Protein AF-A0A820YYE3-F1 (afdb_monomer_lite)

Secondary structure (DSSP, 8-state):
----THHHHHHHHHHHHHHHHHHHHTTS-HHHHHHHIIIIIHHHHHHHHHHHHHHHTTTTT-TT-HHHHHHHHHHHHGGGSS--HHHHHHHHHHHHHSTT-TTT-TTSPPHHHHHHT-SHHHHHHHHHHHHHHHHHHHHHH---

Foldseek 3Di:
DAAAQVLLVLLVVLLCQLVVLCVVCVPPDPVVVVVCCVPSVVVSLVSLVVSLVCLLVVRNPDPVCNVVSLVSLQSSCVSVPAPCSPVCSVQVVQCVVQPPDQQRNLVDDHPVLCVQQVDPVSVVVCVVCVVVCSRCVCVPPNDD

Sequence (144 aa):
MGHDWRMAIQVVISVLIQITAAILIRNSAWLKLIFIAYVIGGTVNHTLSLALHELTHNLAFGHARPYCNRLLGFFANLPLGVPASITFKKYHLEHHRFQGDEIYDTDIPTRLEVFLFSSRIGKFFFLLLMPFIYTFRPGIFGKS

pLDDT: mean 91.44, std 8.99, range [50.75, 98.25]

Structure (mmCIF, N/CA/C/O backbone):
data_AF-A0A820YYE3-F1
#
_entry.id   AF-A0A820YYE3-F1
#
loop_
_atom_site.group_PDB
_atom_site.id
_atom_site.type_symbol
_atom_site.label_atom_id
_atom_site.label_alt_id
_atom_site.label_comp_id
_atom_site.label_asym_id
_atom_site.label_entity_id
_atom_site.label_seq_id
_atom_site.pdbx_PDB_ins_code
_atom_site.Cartn_x
_atom_site.Cartn_y
_atom_site.Cartn_z
_atom_site.occupancy
_atom_site.B_iso_or_equiv
_atom_site.auth_seq_id
_atom_site.auth_comp_id
_atom_site.auth_asym_id
_atom_site.auth_atom_id
_atom_site.pdbx_PDB_model_num
ATOM 1 N N . MET A 1 1 ? 13.515 -12.633 -12.690 1.00 64.81 1 MET A N 1
ATOM 2 C CA . MET A 1 1 ? 12.785 -13.390 -11.647 1.00 64.81 1 MET A CA 1
ATOM 3 C C . MET A 1 1 ? 11.639 -14.160 -12.292 1.00 64.81 1 MET A C 1
ATOM 5 O O . MET A 1 1 ? 11.127 -13.700 -13.308 1.00 64.81 1 MET A O 1
ATOM 9 N N . GLY A 1 2 ? 11.299 -15.341 -11.767 1.00 85.31 2 GLY A N 1
ATOM 10 C CA . GLY A 1 2 ? 10.162 -16.144 -12.239 1.00 85.31 2 GLY A CA 1
ATOM 11 C C . GLY A 1 2 ? 8.828 -15.632 -11.687 1.00 85.31 2 GLY A C 1
ATOM 12 O O . GLY A 1 2 ? 8.817 -14.891 -10.710 1.00 85.31 2 GLY A O 1
ATOM 13 N N . HIS A 1 3 ? 7.718 -16.009 -12.324 1.00 90.81 3 HIS A N 1
ATOM 14 C CA . HIS A 1 3 ? 6.374 -15.705 -11.823 1.00 90.81 3 HIS A CA 1
ATOM 15 C C . HIS A 1 3 ? 5.906 -16.709 -10.754 1.00 90.81 3 HIS A C 1
ATOM 17 O O . HIS A 1 3 ? 6.220 -17.894 -10.858 1.00 90.81 3 HIS A O 1
ATOM 23 N N . ASP A 1 4 ? 5.124 -16.252 -9.773 1.00 95.19 4 ASP A N 1
ATOM 24 C CA . ASP A 1 4 ? 4.468 -17.096 -8.767 1.00 95.19 4 ASP A CA 1
ATOM 25 C C . ASP A 1 4 ? 2.969 -16.774 -8.665 1.00 95.19 4 ASP A C 1
ATOM 27 O O . ASP A 1 4 ? 2.543 -15.723 -8.180 1.00 95.19 4 ASP A O 1
ATOM 31 N N . TRP A 1 5 ? 2.144 -17.727 -9.096 1.00 93.75 5 TRP A N 1
ATOM 32 C CA . TRP A 1 5 ? 0.689 -17.607 -9.086 1.00 93.75 5 TRP A CA 1
ATOM 33 C C . TRP A 1 5 ? 0.093 -17.652 -7.671 1.00 93.75 5 TRP A C 1
ATOM 35 O O . TRP A 1 5 ? -1.030 -17.183 -7.475 1.00 93.75 5 TRP A O 1
ATOM 45 N N . ARG A 1 6 ? 0.822 -18.174 -6.670 1.00 96.12 6 ARG A N 1
ATOM 46 C CA . ARG A 1 6 ? 0.365 -18.223 -5.268 1.00 96.12 6 ARG A CA 1
ATOM 47 C C . ARG A 1 6 ? 0.101 -16.827 -4.716 1.00 96.12 6 ARG A C 1
ATOM 49 O O . ARG A 1 6 ? -0.784 -16.662 -3.878 1.00 96.12 6 ARG A O 1
ATOM 56 N N . MET A 1 7 ? 0.791 -15.817 -5.244 1.00 95.25 7 MET A N 1
ATOM 57 C CA . MET A 1 7 ? 0.538 -14.419 -4.913 1.00 95.25 7 MET A CA 1
ATOM 58 C C . MET A 1 7 ? -0.904 -13.998 -5.231 1.00 95.25 7 MET A C 1
ATOM 60 O O . MET A 1 7 ? -1.501 -13.239 -4.474 1.00 95.25 7 MET A O 1
ATOM 64 N N 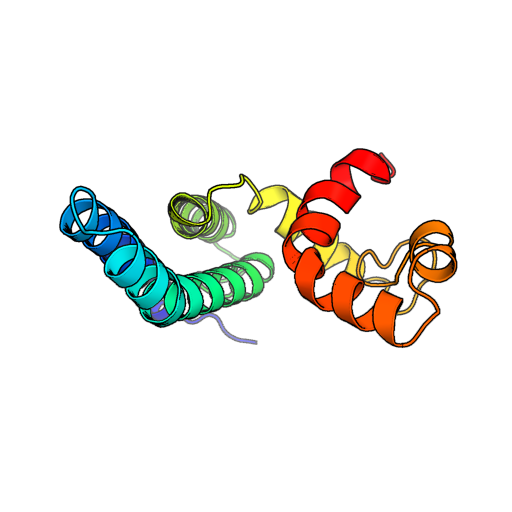. ALA A 1 8 ? -1.514 -14.527 -6.298 1.00 96.88 8 ALA A N 1
ATOM 65 C CA . ALA A 1 8 ? -2.913 -14.237 -6.608 1.00 96.88 8 ALA A CA 1
ATOM 66 C C . ALA A 1 8 ? -3.858 -14.730 -5.502 1.00 96.88 8 ALA A C 1
ATOM 68 O O . ALA A 1 8 ? -4.792 -14.019 -5.136 1.00 96.88 8 ALA A O 1
ATOM 69 N N . ILE A 1 9 ? -3.584 -15.904 -4.922 1.00 97.50 9 ILE A N 1
ATOM 70 C CA . ILE A 1 9 ? -4.347 -16.416 -3.776 1.00 97.50 9 ILE A CA 1
ATOM 71 C C . ILE A 1 9 ? -4.162 -15.498 -2.564 1.00 97.50 9 ILE A C 1
ATOM 73 O O . ILE A 1 9 ? -5.144 -15.141 -1.917 1.00 97.50 9 ILE A O 1
ATOM 77 N N . GLN A 1 10 ? -2.922 -15.096 -2.272 1.00 97.44 10 GLN A N 1
ATOM 78 C CA . GLN A 1 10 ? -2.615 -14.207 -1.148 1.00 97.44 10 GLN A CA 1
ATOM 79 C C . GLN A 1 10 ? -3.363 -12.877 -1.273 1.00 97.44 10 GLN A C 1
ATOM 81 O O . GLN A 1 10 ? -4.016 -12.460 -0.322 1.00 97.44 10 GLN A O 1
ATOM 86 N N . VAL A 1 11 ? -3.362 -12.268 -2.464 1.00 98.25 11 VAL A N 1
ATOM 87 C CA . VAL A 1 11 ? -4.129 -11.047 -2.752 1.00 98.25 11 VAL A CA 1
ATOM 88 C C . VAL A 1 11 ? -5.617 -11.256 -2.487 1.00 98.25 11 VAL A C 1
ATOM 90 O O . VAL A 1 11 ? -6.233 -10.441 -1.803 1.00 98.25 11 VAL A O 1
ATOM 93 N N . VAL A 1 12 ? -6.201 -12.348 -2.995 1.00 98.25 12 VAL A N 1
ATOM 94 C CA . VAL A 1 12 ? -7.630 -12.630 -2.801 1.00 98.25 12 VAL A CA 1
ATOM 95 C C . VAL A 1 12 ? -7.973 -12.764 -1.322 1.00 98.25 12 VAL A C 1
ATOM 97 O O . VAL A 1 12 ? -8.904 -12.114 -0.849 1.00 98.25 12 VAL A O 1
ATOM 100 N N . ILE A 1 13 ? -7.188 -13.540 -0.577 1.00 98.19 13 ILE A N 1
ATOM 101 C CA . ILE A 1 13 ? -7.376 -13.722 0.864 1.00 98.19 13 ILE A CA 1
ATOM 102 C C . ILE A 1 13 ? -7.242 -12.384 1.603 1.00 98.19 13 ILE A C 1
ATOM 104 O O . ILE A 1 13 ? -8.119 -12.043 2.393 1.00 98.19 13 ILE A O 1
ATOM 108 N N . SER A 1 14 ? -6.198 -11.600 1.327 1.00 98.25 14 SER A N 1
ATOM 109 C CA . SER A 1 14 ? -5.969 -10.301 1.967 1.00 98.25 14 SER A CA 1
ATOM 110 C C . SER A 1 14 ? -7.120 -9.320 1.729 1.00 98.25 14 SER A C 1
ATOM 112 O O . SER A 1 14 ? -7.592 -8.694 2.677 1.00 98.25 14 SER A O 1
ATOM 114 N N . VAL A 1 15 ? -7.636 -9.222 0.498 1.00 98.25 15 VAL A N 1
ATOM 115 C CA . VAL A 1 15 ? -8.789 -8.358 0.189 1.00 98.25 15 VAL A CA 1
ATOM 116 C C . VAL A 1 15 ? -10.040 -8.819 0.942 1.00 98.25 15 VAL A C 1
ATOM 118 O O . VAL A 1 15 ? -10.731 -7.996 1.545 1.00 98.25 15 VAL A O 1
ATOM 121 N N . LEU A 1 16 ? -10.315 -10.127 0.962 1.00 98.12 16 LEU A N 1
ATOM 122 C CA . LEU A 1 16 ? -11.465 -10.677 1.682 1.00 98.12 16 LEU A CA 1
ATOM 123 C C . LEU A 1 16 ? -11.365 -10.444 3.192 1.00 98.12 16 LEU A C 1
ATOM 125 O O . LEU A 1 16 ? -12.365 -10.067 3.803 1.00 98.12 16 LEU A O 1
ATOM 129 N N . ILE A 1 17 ? -10.180 -10.610 3.789 1.00 97.50 17 ILE A N 1
ATOM 130 C CA . ILE A 1 17 ? -9.940 -10.306 5.207 1.00 97.50 17 ILE A CA 1
ATOM 131 C C . ILE A 1 17 ? -10.257 -8.838 5.486 1.00 97.50 17 ILE A C 1
ATOM 133 O O . ILE A 1 17 ? -10.994 -8.550 6.425 1.00 97.50 17 ILE A O 1
ATOM 137 N N . GLN A 1 18 ? -9.753 -7.919 4.662 1.00 96.94 18 GLN A N 1
ATOM 138 C CA . GLN A 1 18 ? -9.907 -6.484 4.886 1.00 96.94 18 GLN A CA 1
ATOM 139 C C . GLN A 1 18 ? -11.371 -6.032 4.780 1.00 96.94 18 GLN A C 1
ATOM 141 O O . GLN A 1 18 ? -11.868 -5.322 5.656 1.00 96.94 18 GLN A O 1
ATOM 146 N N . ILE A 1 19 ? -12.092 -6.501 3.754 1.00 96.75 19 ILE A N 1
ATOM 147 C CA . ILE A 1 19 ? -13.524 -6.212 3.570 1.00 96.75 19 ILE A CA 1
ATOM 148 C C . ILE A 1 19 ? -14.345 -6.827 4.710 1.00 96.75 19 ILE A C 1
ATOM 150 O O . ILE A 1 19 ? -15.201 -6.161 5.292 1.00 96.75 19 ILE A O 1
ATOM 154 N N . THR A 1 20 ? -14.063 -8.079 5.074 1.00 97.25 20 THR A N 1
ATOM 155 C CA . THR A 1 20 ? -14.774 -8.766 6.162 1.00 97.25 20 THR A CA 1
ATOM 156 C C . THR A 1 20 ? -14.535 -8.066 7.496 1.00 97.25 20 THR A C 1
ATOM 158 O O . THR A 1 20 ? -15.489 -7.793 8.222 1.00 97.25 20 THR A O 1
ATOM 161 N N . ALA A 1 21 ? -13.286 -7.712 7.807 1.00 96.44 21 ALA A N 1
ATOM 162 C CA . ALA A 1 21 ? -12.937 -6.977 9.015 1.00 96.44 21 ALA A CA 1
ATOM 163 C C . ALA A 1 21 ? -13.693 -5.645 9.085 1.00 96.44 21 ALA A C 1
ATOM 165 O O . ALA A 1 21 ? -14.317 -5.367 10.109 1.00 96.44 21 ALA A O 1
ATOM 166 N N . ALA A 1 22 ? -13.724 -4.877 7.990 1.00 95.31 22 ALA A N 1
ATOM 167 C CA . ALA A 1 22 ? -14.464 -3.619 7.910 1.00 95.31 22 ALA A CA 1
ATOM 168 C C . ALA A 1 22 ? -15.966 -3.806 8.192 1.00 95.31 22 ALA A C 1
ATOM 170 O O . ALA A 1 22 ? -16.550 -3.054 8.974 1.00 95.31 22 ALA A O 1
ATOM 171 N N . ILE A 1 23 ? -16.588 -4.848 7.627 1.00 96.56 23 ILE A N 1
ATOM 172 C CA . ILE A 1 23 ? -18.005 -5.162 7.863 1.00 96.56 23 ILE A CA 1
ATOM 173 C C . ILE A 1 23 ? -18.252 -5.553 9.325 1.00 96.56 23 ILE A C 1
ATOM 175 O O . ILE A 1 23 ? -19.226 -5.087 9.922 1.00 96.56 23 ILE A O 1
ATOM 179 N N . LEU A 1 24 ? -17.398 -6.398 9.910 1.00 97.06 24 LEU A N 1
ATOM 180 C CA . LEU A 1 24 ? -17.562 -6.904 11.277 1.00 97.06 24 LEU A CA 1
ATOM 181 C C . LEU A 1 24 ? -17.396 -5.808 12.335 1.00 97.06 24 LEU A C 1
ATOM 183 O O . LEU A 1 24 ? -18.093 -5.827 13.350 1.00 97.06 24 LEU A O 1
ATOM 187 N N . ILE A 1 25 ? -16.500 -4.842 12.111 1.00 96.44 25 ILE A N 1
ATOM 188 C CA . ILE A 1 25 ? -16.214 -3.785 13.092 1.00 96.44 25 ILE A CA 1
ATOM 189 C C . ILE A 1 25 ? -17.004 -2.492 12.870 1.00 96.44 25 ILE A C 1
ATOM 191 O O . ILE A 1 25 ? -16.856 -1.579 13.677 1.00 96.44 25 ILE A O 1
ATOM 195 N N . ARG A 1 26 ? -17.866 -2.409 11.846 1.00 95.12 26 ARG A N 1
ATOM 196 C CA . ARG A 1 26 ? -18.558 -1.166 11.439 1.00 95.12 26 ARG A CA 1
ATOM 197 C C . ARG A 1 26 ? -19.304 -0.425 12.559 1.00 95.12 26 ARG A C 1
ATOM 199 O O . ARG A 1 26 ? -19.376 0.794 12.528 1.00 95.12 26 ARG A O 1
ATOM 206 N N . ASN A 1 27 ? -19.821 -1.156 13.551 1.00 96.38 27 ASN A N 1
ATOM 207 C CA . ASN A 1 27 ? -20.561 -0.611 14.700 1.00 96.38 27 ASN A CA 1
ATOM 208 C C . ASN A 1 27 ? -19.777 -0.723 16.024 1.00 96.38 27 ASN A C 1
ATOM 210 O O . ASN A 1 27 ? -20.362 -0.695 17.104 1.00 96.38 27 ASN A O 1
ATOM 214 N N . SER A 1 28 ? -18.461 -0.941 15.964 1.00 96.12 28 SER A N 1
ATOM 215 C CA . SER A 1 28 ? -17.615 -1.041 17.158 1.00 96.12 28 SER A CA 1
ATOM 216 C C . SER A 1 28 ? -17.292 0.336 17.738 1.00 96.12 28 SER A C 1
ATOM 218 O O . SER A 1 28 ? -17.222 1.327 17.018 1.00 96.12 28 SER A O 1
ATOM 220 N N . ALA A 1 29 ? -17.017 0.387 19.044 1.00 97.44 29 ALA A N 1
ATOM 221 C CA . ALA A 1 29 ? -16.497 1.591 19.686 1.00 97.44 29 ALA A CA 1
ATOM 222 C C . ALA A 1 29 ? -15.167 2.037 19.052 1.00 97.44 29 ALA A C 1
ATOM 224 O O . ALA A 1 29 ? -14.352 1.202 18.647 1.00 97.44 29 ALA A O 1
ATOM 225 N N . TRP A 1 30 ? -14.919 3.349 19.043 1.00 96.69 30 TRP A N 1
ATOM 226 C CA . TRP A 1 30 ? -13.752 3.967 18.404 1.00 96.69 30 TRP A CA 1
ATOM 227 C C . TRP A 1 30 ? -12.417 3.330 18.789 1.00 96.69 30 TRP A C 1
ATOM 229 O O . TRP A 1 30 ? -11.604 3.056 17.914 1.00 96.69 30 TRP A O 1
ATOM 239 N N . LEU A 1 31 ? -12.202 3.023 20.072 1.00 96.94 31 LEU A N 1
ATOM 240 C CA . LEU A 1 31 ? -10.945 2.418 20.521 1.00 96.94 31 LEU A CA 1
ATOM 241 C C . LEU A 1 31 ? -10.713 1.031 19.900 1.00 96.94 31 LEU A C 1
ATOM 243 O O . LEU A 1 31 ? -9.610 0.725 19.452 1.00 96.94 31 LEU A O 1
ATOM 247 N N . LYS A 1 32 ? -11.768 0.211 19.818 1.00 95.62 32 LYS A N 1
ATOM 248 C CA . LYS A 1 32 ? -11.713 -1.102 19.164 1.00 95.62 32 LYS A CA 1
ATOM 249 C C . LYS A 1 32 ? -11.482 -0.950 17.662 1.00 95.62 32 LYS A C 1
ATOM 251 O O . LYS A 1 32 ? -10.687 -1.698 17.102 1.00 95.62 32 LYS A O 1
ATOM 256 N N . LEU A 1 33 ? -12.145 0.016 17.024 1.00 96.44 33 LEU A N 1
ATOM 257 C CA . LEU A 1 33 ? -11.952 0.313 15.605 1.00 96.44 33 LEU A CA 1
ATOM 258 C C . LEU A 1 33 ? -10.493 0.688 15.323 1.00 96.44 33 LEU A C 1
ATOM 260 O O . LEU A 1 33 ? -9.882 0.071 14.458 1.00 96.44 33 LEU A O 1
ATOM 264 N N . ILE A 1 34 ? -9.918 1.623 16.086 1.00 96.50 34 ILE A N 1
ATOM 265 C CA . ILE A 1 34 ? -8.522 2.064 15.933 1.00 96.50 34 ILE A CA 1
ATOM 266 C C . ILE A 1 34 ? -7.555 0.893 16.129 1.00 96.50 34 ILE A C 1
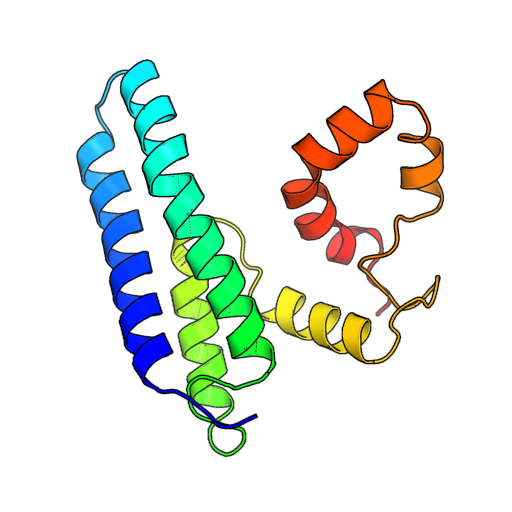ATOM 268 O O . ILE A 1 34 ? -6.667 0.689 15.305 1.00 96.50 34 ILE A O 1
ATOM 272 N N . PHE A 1 35 ? -7.742 0.094 17.183 1.00 96.88 35 PHE A N 1
ATOM 273 C CA . PHE A 1 35 ? -6.874 -1.050 17.461 1.00 96.88 35 PHE A CA 1
ATOM 274 C C . PHE A 1 35 ? -6.895 -2.084 16.325 1.00 96.88 35 PHE A C 1
ATOM 276 O O . PHE A 1 35 ? -5.842 -2.503 15.844 1.00 96.88 35 PHE A O 1
ATOM 283 N N . ILE A 1 36 ? -8.086 -2.461 15.849 1.00 96.81 36 ILE A N 1
ATOM 284 C CA . ILE A 1 36 ? -8.228 -3.425 14.751 1.00 96.81 36 ILE A CA 1
ATOM 285 C C . ILE A 1 36 ? -7.708 -2.849 13.430 1.00 96.81 36 ILE A C 1
ATOM 287 O O . ILE A 1 36 ? -7.013 -3.549 12.692 1.00 96.81 36 ILE A O 1
ATOM 291 N N . ALA A 1 37 ? -7.999 -1.580 13.138 1.00 95.12 37 ALA A N 1
ATOM 292 C CA . ALA A 1 37 ? -7.498 -0.903 11.948 1.00 95.12 37 ALA A CA 1
ATOM 293 C C . ALA A 1 37 ? -5.965 -0.846 11.933 1.00 95.12 37 ALA A C 1
ATOM 295 O O . ALA A 1 37 ? -5.364 -1.034 10.881 1.00 95.12 37 ALA A O 1
ATOM 296 N N . TYR A 1 38 ? -5.326 -0.650 13.087 1.00 95.38 38 TYR A N 1
ATOM 297 C CA . TYR A 1 38 ? -3.870 -0.641 13.189 1.00 95.38 38 TYR A CA 1
ATOM 298 C C . TYR A 1 38 ? -3.271 -2.042 13.010 1.00 95.38 38 TYR A C 1
ATOM 300 O O . TYR A 1 38 ? -2.425 -2.244 12.143 1.00 95.38 38 TYR A O 1
ATOM 308 N N . VAL A 1 39 ? -3.734 -3.025 13.790 1.00 96.50 39 VAL A N 1
ATOM 309 C CA . VAL A 1 39 ? -3.128 -4.367 13.818 1.00 96.50 39 VAL A CA 1
ATOM 310 C C . VAL A 1 39 ? -3.476 -5.172 12.570 1.00 96.50 39 VAL A C 1
ATOM 312 O O . VAL A 1 39 ? -2.583 -5.666 11.887 1.00 96.50 39 VAL A O 1
ATOM 315 N N . ILE A 1 40 ? -4.766 -5.311 12.256 1.00 95.88 40 ILE A N 1
ATOM 316 C CA . ILE A 1 40 ? -5.215 -6.090 11.094 1.00 95.88 40 ILE A CA 1
ATOM 317 C C . ILE A 1 40 ? -5.117 -5.221 9.849 1.00 95.88 40 ILE A C 1
ATOM 319 O O . ILE A 1 40 ? -4.459 -5.600 8.882 1.00 95.88 40 ILE A O 1
ATOM 323 N N . GLY A 1 41 ? -5.729 -4.036 9.895 1.00 96.50 41 GLY A N 1
ATOM 324 C CA . GLY A 1 41 ? -5.814 -3.169 8.729 1.00 96.50 41 GLY A CA 1
ATOM 325 C C . GLY A 1 41 ? -4.445 -2.723 8.218 1.00 96.50 41 GLY A C 1
ATOM 326 O O . GLY A 1 41 ? -4.192 -2.824 7.021 1.00 96.50 41 GLY A O 1
ATOM 327 N N . GLY A 1 42 ? -3.542 -2.308 9.110 1.00 94.94 42 GLY A N 1
ATOM 328 C CA . GLY A 1 42 ? -2.174 -1.927 8.763 1.00 94.94 42 GLY A CA 1
ATOM 329 C C . GLY A 1 42 ? -1.374 -3.082 8.158 1.00 94.94 42 GLY A C 1
ATOM 330 O O . GLY A 1 42 ? -0.771 -2.920 7.097 1.00 94.94 42 GLY A O 1
ATOM 331 N N . THR A 1 43 ? -1.427 -4.26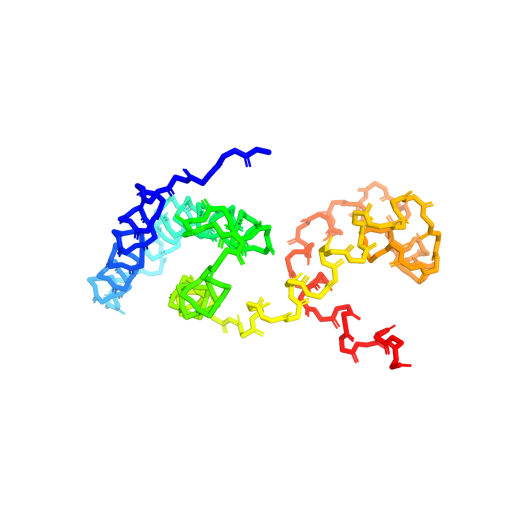8 8.773 1.00 96.88 43 THR A N 1
ATOM 332 C CA . THR A 1 43 ? -0.699 -5.461 8.298 1.00 96.88 43 THR A CA 1
ATOM 333 C C . THR A 1 43 ? -1.180 -5.916 6.920 1.00 96.88 43 THR A C 1
ATOM 335 O O . THR A 1 43 ? -0.377 -6.173 6.017 1.00 96.88 43 THR A O 1
ATOM 338 N N . VAL A 1 44 ? -2.498 -5.990 6.728 1.00 97.50 44 VAL A N 1
ATOM 339 C CA . VAL A 1 44 ? -3.093 -6.405 5.453 1.00 97.50 44 VAL A CA 1
ATOM 340 C C . VAL A 1 44 ? -2.864 -5.347 4.373 1.00 97.50 44 VAL A C 1
ATOM 342 O O . VAL A 1 44 ? -2.502 -5.709 3.254 1.00 97.50 44 VAL A O 1
ATOM 345 N N . ASN A 1 45 ? -2.977 -4.053 4.697 1.00 95.75 45 ASN A N 1
ATOM 346 C CA . ASN A 1 45 ? -2.662 -2.980 3.750 1.00 95.75 45 ASN A CA 1
ATOM 347 C C . ASN A 1 45 ? -1.201 -3.046 3.298 1.00 95.75 45 ASN A C 1
ATOM 349 O O . ASN A 1 45 ? -0.941 -2.956 2.103 1.00 95.75 45 ASN A O 1
ATOM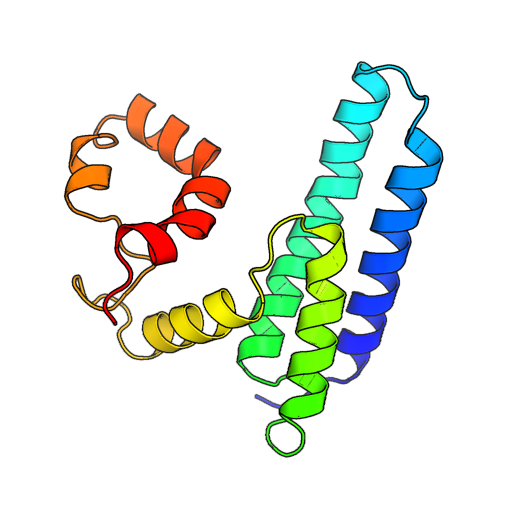 353 N N . HIS A 1 46 ? -0.252 -3.253 4.215 1.00 94.75 46 HIS A N 1
ATOM 354 C CA . HIS A 1 46 ? 1.157 -3.390 3.846 1.00 94.75 46 HIS A CA 1
ATOM 355 C C . HIS A 1 46 ? 1.392 -4.592 2.919 1.00 94.75 46 HIS A C 1
ATOM 357 O O . HIS A 1 46 ? 2.086 -4.473 1.909 1.00 94.75 46 HIS A O 1
ATOM 363 N N . THR A 1 47 ? 0.741 -5.723 3.207 1.00 97.00 47 THR A N 1
ATOM 364 C CA . THR A 1 47 ? 0.793 -6.925 2.359 1.00 97.00 47 THR A CA 1
ATOM 365 C C . THR A 1 47 ? 0.264 -6.644 0.950 1.00 97.00 47 THR A C 1
ATOM 367 O O . THR A 1 47 ? 0.883 -7.032 -0.038 1.00 97.00 47 THR A O 1
ATOM 370 N N . LEU A 1 48 ? -0.860 -5.934 0.833 1.00 97.31 48 LEU A N 1
ATOM 371 C CA . LEU A 1 48 ? -1.445 -5.569 -0.459 1.00 97.31 48 LEU A CA 1
ATOM 372 C C . LEU A 1 48 ? -0.600 -4.544 -1.224 1.00 97.31 48 LEU A C 1
ATOM 374 O O . LEU A 1 48 ? -0.515 -4.634 -2.448 1.00 97.31 48 LEU A O 1
ATOM 378 N N . SER A 1 49 ? 0.064 -3.615 -0.532 1.00 95.06 49 SER A N 1
ATOM 379 C CA . SER A 1 49 ? 1.021 -2.688 -1.149 1.00 95.06 49 SER A CA 1
ATOM 380 C C . SER A 1 49 ? 2.236 -3.421 -1.723 1.00 95.06 49 SER A C 1
ATOM 382 O O . SER A 1 49 ? 2.645 -3.132 -2.846 1.00 95.06 49 SER A O 1
ATOM 384 N N . LEU A 1 50 ? 2.769 -4.421 -1.011 1.00 95.81 50 LEU A N 1
ATOM 385 C CA . LEU A 1 50 ? 3.822 -5.296 -1.538 1.00 95.81 50 LEU A CA 1
ATOM 386 C C . LEU A 1 50 ? 3.323 -6.134 -2.721 1.00 95.81 50 LEU A C 1
ATOM 388 O O . LEU A 1 50 ? 4.005 -6.251 -3.731 1.00 95.81 50 LEU A O 1
ATOM 392 N N . ALA A 1 51 ? 2.103 -6.666 -2.659 1.00 96.81 51 ALA A N 1
ATOM 393 C CA . ALA A 1 51 ? 1.541 -7.374 -3.803 1.00 96.81 51 ALA A CA 1
ATOM 394 C C . ALA A 1 51 ? 1.395 -6.452 -5.027 1.00 96.81 51 ALA A C 1
ATOM 396 O O . ALA A 1 51 ? 1.709 -6.857 -6.144 1.00 96.81 51 ALA A O 1
ATOM 397 N N . LEU A 1 52 ? 0.970 -5.196 -4.837 1.00 96.12 52 LEU A N 1
ATOM 398 C CA . LEU A 1 52 ? 0.947 -4.194 -5.904 1.00 96.12 52 LEU A CA 1
ATOM 399 C C . LEU A 1 52 ? 2.341 -3.957 -6.496 1.00 96.12 52 LEU A C 1
ATOM 401 O O . LEU A 1 52 ? 2.442 -3.921 -7.721 1.00 96.12 52 LEU A O 1
ATOM 405 N N . HIS A 1 53 ? 3.384 -3.859 -5.661 1.00 95.69 53 HIS A N 1
ATOM 406 C CA . HIS A 1 53 ? 4.796 -3.787 -6.071 1.00 95.69 53 HIS A CA 1
ATOM 407 C C . HIS A 1 53 ? 5.175 -4.926 -7.013 1.00 95.69 53 HIS A C 1
ATOM 409 O O . HIS A 1 53 ? 5.521 -4.683 -8.170 1.00 95.69 53 HIS A O 1
ATOM 415 N N . GLU A 1 54 ? 4.981 -6.171 -6.597 1.00 96.44 54 GLU A N 1
ATOM 416 C CA . GLU A 1 54 ? 5.305 -7.338 -7.423 1.00 96.44 54 GLU A CA 1
ATOM 417 C C . GLU A 1 54 ? 4.468 -7.403 -8.721 1.00 96.44 54 GLU A C 1
ATOM 419 O O . GLU A 1 54 ? 4.943 -7.810 -9.789 1.00 96.44 54 GLU A O 1
ATOM 424 N N . LEU A 1 55 ? 3.206 -6.959 -8.674 1.00 96.88 55 LEU A N 1
ATOM 425 C CA . LEU A 1 55 ? 2.319 -6.896 -9.841 1.00 96.88 55 LEU A CA 1
ATOM 426 C C . LEU A 1 55 ? 2.757 -5.850 -10.873 1.00 96.88 55 LEU A C 1
ATOM 428 O O . LEU A 1 55 ? 2.497 -6.032 -12.072 1.00 96.88 55 LEU A O 1
ATOM 432 N N . THR A 1 56 ? 3.447 -4.779 -10.462 1.00 95.62 56 THR A N 1
ATOM 433 C CA . THR A 1 56 ? 4.037 -3.818 -11.410 1.00 95.62 56 THR A CA 1
ATOM 434 C C . THR A 1 56 ? 5.043 -4.510 -12.333 1.00 95.62 56 THR A C 1
ATOM 436 O O . THR A 1 56 ? 5.021 -4.286 -13.547 1.00 95.62 56 THR A O 1
ATOM 439 N N . HIS A 1 57 ? 5.806 -5.454 -11.777 1.00 95.81 57 HIS A N 1
ATOM 440 C CA . HIS A 1 57 ? 6.793 -6.291 -12.455 1.00 95.81 57 HIS A CA 1
ATOM 441 C C . HIS A 1 57 ? 6.182 -7.524 -13.143 1.00 95.81 57 HIS A C 1
ATOM 443 O O . HIS A 1 57 ? 6.897 -8.355 -13.700 1.00 95.81 57 HIS A O 1
ATOM 449 N N . ASN A 1 58 ? 4.849 -7.639 -13.154 1.00 96.31 58 ASN A N 1
ATOM 450 C CA . ASN A 1 58 ? 4.091 -8.754 -13.726 1.00 96.31 58 ASN A CA 1
ATOM 451 C C . ASN A 1 58 ? 4.446 -10.127 -13.119 1.00 96.31 58 ASN A C 1
ATOM 453 O O . ASN A 1 58 ? 4.401 -11.141 -13.821 1.00 96.31 58 ASN A O 1
ATOM 457 N N . LEU A 1 59 ? 4.792 -10.182 -11.830 1.00 96.25 59 LEU A N 1
ATOM 458 C CA . LEU A 1 59 ? 5.305 -11.401 -11.197 1.00 96.25 59 LEU A CA 1
ATOM 459 C C . LEU A 1 59 ? 4.223 -12.406 -10.763 1.00 96.25 59 LEU A C 1
ATOM 461 O O . LEU A 1 59 ? 4.567 -13.541 -10.460 1.00 96.25 59 LEU A O 1
ATOM 465 N N . ALA A 1 60 ? 2.924 -12.081 -10.821 1.00 96.31 60 ALA A N 1
ATOM 466 C CA . ALA A 1 60 ? 1.875 -13.069 -10.512 1.00 96.31 60 ALA A CA 1
ATOM 467 C C . ALA A 1 60 ? 1.664 -14.064 -11.657 1.00 96.31 60 ALA A C 1
ATOM 469 O O . ALA A 1 60 ? 1.632 -15.277 -11.470 1.00 96.31 60 ALA A O 1
ATOM 470 N N . PHE A 1 61 ? 1.497 -13.537 -12.872 1.00 96.62 61 PHE A N 1
ATOM 471 C CA . PHE A 1 61 ? 1.149 -14.342 -14.050 1.00 96.62 61 PHE A CA 1
ATOM 472 C C . PHE A 1 61 ? 2.215 -14.312 -15.144 1.00 96.62 61 PHE A C 1
ATOM 474 O O . PHE A 1 61 ? 2.057 -14.979 -16.166 1.00 96.62 61 PHE A O 1
ATOM 481 N N . GLY A 1 62 ? 3.311 -13.590 -14.919 1.00 95.12 62 GLY A N 1
ATOM 482 C CA . GLY A 1 62 ? 4.401 -13.430 -15.870 1.00 95.12 62 GLY A CA 1
ATOM 483 C C . GLY A 1 62 ? 4.123 -12.377 -16.943 1.00 95.12 62 GLY A C 1
ATOM 484 O O . GLY A 1 62 ? 3.020 -11.839 -17.081 1.00 95.12 62 GLY A O 1
ATOM 485 N N . HIS A 1 63 ? 5.153 -12.119 -17.748 1.00 94.31 63 HIS A N 1
ATOM 486 C CA . HIS A 1 63 ? 5.161 -11.091 -18.793 1.00 94.31 63 HIS A CA 1
ATOM 487 C C . HIS A 1 63 ? 4.280 -11.445 -20.000 1.00 94.31 63 HIS A C 1
ATOM 489 O O . HIS A 1 63 ? 3.842 -10.551 -20.713 1.00 94.31 63 HIS A O 1
ATOM 495 N N . ALA A 1 64 ? 3.965 -12.731 -20.196 1.00 94.75 64 ALA A N 1
ATOM 496 C CA . ALA A 1 64 ? 3.060 -13.192 -21.251 1.00 94.75 64 ALA A CA 1
ATOM 497 C C . ALA A 1 64 ? 1.581 -12.854 -20.973 1.00 94.75 64 ALA A C 1
ATOM 499 O O . ALA A 1 64 ? 0.758 -12.890 -21.884 1.00 94.75 64 ALA A O 1
ATOM 500 N N . ARG A 1 65 ? 1.220 -12.537 -19.718 1.00 94.38 65 ARG A N 1
ATOM 501 C CA . ARG A 1 65 ? -0.161 -12.236 -19.297 1.00 94.38 65 ARG A CA 1
ATOM 502 C C . ARG A 1 65 ? -0.234 -10.927 -18.499 1.00 94.38 65 ARG A C 1
ATOM 504 O O . ARG A 1 65 ? -0.672 -10.917 -17.344 1.00 94.38 65 ARG A O 1
ATOM 511 N N . PRO A 1 66 ? 0.175 -9.788 -19.082 1.00 94.50 66 PRO A N 1
ATOM 512 C CA . PRO A 1 66 ? 0.234 -8.519 -18.358 1.00 94.50 66 PRO A CA 1
ATOM 513 C C . PRO A 1 66 ? -1.161 -8.019 -17.956 1.00 94.50 66 PRO A C 1
ATOM 515 O O . PRO A 1 66 ? -1.317 -7.391 -16.910 1.00 94.50 66 PRO A O 1
ATOM 518 N N . TYR A 1 67 ? -2.195 -8.347 -18.740 1.00 96.56 67 TYR A N 1
ATOM 519 C CA . TYR A 1 67 ? -3.576 -7.971 -18.439 1.00 96.56 67 TYR A CA 1
ATOM 520 C C . TYR A 1 67 ? -4.104 -8.643 -17.163 1.00 96.56 67 TYR A C 1
ATOM 522 O O . TYR A 1 67 ? -4.719 -7.977 -16.335 1.00 96.56 67 TYR A O 1
ATOM 530 N N . CYS A 1 68 ? -3.783 -9.922 -16.937 1.00 96.69 68 CYS A N 1
ATOM 531 C CA . CYS A 1 68 ? -4.151 -10.627 -15.705 1.00 96.69 68 CYS A CA 1
ATOM 532 C C . CYS A 1 68 ? -3.510 -9.981 -14.468 1.00 96.69 68 CYS A C 1
ATOM 534 O O . CYS A 1 68 ? -4.179 -9.801 -13.454 1.00 96.69 68 CYS A O 1
ATOM 536 N N . ASN A 1 69 ? -2.240 -9.566 -14.564 1.00 97.44 69 ASN A N 1
ATOM 537 C CA . ASN A 1 69 ? -1.567 -8.843 -13.478 1.00 97.44 69 ASN A CA 1
ATOM 538 C C . ASN A 1 69 ? -2.236 -7.484 -13.219 1.00 97.44 69 ASN A C 1
ATOM 540 O O . ASN A 1 69 ? -2.403 -7.086 -12.072 1.00 97.44 69 ASN A O 1
ATOM 544 N N . ARG A 1 70 ? -2.666 -6.787 -14.279 1.00 96.56 70 ARG A N 1
ATOM 545 C CA . ARG A 1 70 ? -3.354 -5.494 -14.168 1.00 96.56 70 ARG A CA 1
ATOM 546 C C . ARG A 1 70 ? -4.713 -5.619 -13.478 1.00 96.56 70 ARG A C 1
ATOM 548 O O . ARG A 1 70 ? -4.997 -4.845 -12.572 1.00 96.56 70 ARG A O 1
ATOM 555 N N . LEU A 1 71 ? -5.518 -6.609 -13.867 1.00 97.81 71 LEU A N 1
ATOM 556 C CA . LEU A 1 71 ? -6.805 -6.886 -13.224 1.00 97.81 71 LEU A CA 1
ATOM 557 C C . LEU A 1 71 ? -6.638 -7.272 -11.752 1.00 97.81 71 LEU A C 1
ATOM 559 O O . LEU A 1 71 ? -7.361 -6.762 -10.898 1.00 97.81 71 LEU A O 1
ATOM 563 N N . LEU A 1 72 ? -5.655 -8.121 -11.443 1.00 97.94 72 LEU A N 1
ATOM 564 C CA . LEU A 1 72 ? -5.343 -8.474 -10.060 1.00 97.94 72 LEU A CA 1
ATOM 565 C C . LEU A 1 72 ? -4.857 -7.255 -9.261 1.00 97.94 72 LEU A C 1
ATOM 567 O O . LEU A 1 72 ? -5.208 -7.121 -8.095 1.00 97.94 72 LEU A O 1
ATOM 571 N N . GLY A 1 73 ? -4.126 -6.332 -9.893 1.00 97.50 73 GLY A N 1
ATOM 572 C CA . GLY A 1 73 ? -3.728 -5.056 -9.296 1.00 97.50 73 GLY A CA 1
ATOM 573 C C . GLY A 1 73 ? -4.916 -4.155 -8.955 1.00 97.50 73 GLY A C 1
ATOM 574 O O . GLY A 1 73 ? -4.946 -3.576 -7.872 1.00 97.50 73 GLY A O 1
ATOM 575 N N . PHE A 1 74 ? -5.930 -4.079 -9.823 1.00 97.50 74 PHE A N 1
ATOM 576 C CA . PHE A 1 74 ? -7.178 -3.373 -9.505 1.00 97.50 74 PHE A CA 1
ATOM 577 C C . PHE A 1 74 ? -7.876 -3.983 -8.300 1.00 97.50 74 PHE A C 1
ATOM 579 O O . PHE A 1 74 ? -8.289 -3.264 -7.394 1.00 97.50 74 PHE A O 1
ATOM 586 N N . PHE A 1 75 ? -7.954 -5.310 -8.267 1.00 97.81 75 PHE A N 1
ATOM 587 C CA . PHE A 1 75 ? -8.576 -6.027 -7.168 1.00 97.81 75 PHE A CA 1
ATOM 588 C C . PHE A 1 75 ? -7.821 -5.830 -5.843 1.00 97.81 75 PHE A C 1
ATOM 590 O O . PHE A 1 75 ? -8.436 -5.499 -4.832 1.00 97.81 75 PHE A O 1
ATOM 597 N N . ALA A 1 76 ? -6.487 -5.936 -5.856 1.00 97.50 76 ALA A N 1
ATOM 598 C CA . ALA A 1 76 ? -5.628 -5.691 -4.694 1.00 97.50 76 ALA A CA 1
ATOM 599 C C . ALA A 1 76 ? -5.769 -4.267 -4.131 1.00 97.50 76 ALA A C 1
ATOM 601 O O . ALA A 1 76 ? -5.573 -4.043 -2.939 1.00 97.50 76 ALA A O 1
ATOM 602 N N . ASN A 1 77 ? -6.109 -3.298 -4.984 1.00 96.06 77 ASN A N 1
ATOM 603 C CA . ASN A 1 77 ? -6.219 -1.893 -4.614 1.00 96.06 77 ASN A CA 1
ATOM 604 C C . ASN A 1 77 ? -7.587 -1.519 -4.013 1.00 96.06 77 ASN A C 1
ATOM 606 O O . ASN A 1 77 ? -7.673 -0.487 -3.351 1.00 96.06 77 ASN A O 1
ATOM 610 N N . LEU A 1 78 ? -8.623 -2.357 -4.169 1.00 95.62 78 LEU A N 1
ATOM 611 C CA . LEU A 1 78 ? -9.978 -2.100 -3.654 1.00 95.62 78 LEU A CA 1
ATOM 612 C C . LEU A 1 78 ? -10.009 -1.664 -2.178 1.00 95.62 78 LEU A C 1
ATOM 614 O O . LEU A 1 78 ? -10.607 -0.628 -1.886 1.00 95.62 78 LEU A O 1
ATOM 618 N N . PRO A 1 79 ? -9.371 -2.379 -1.232 1.00 94.69 79 PRO A N 1
ATOM 619 C CA . PRO A 1 79 ? -9.453 -2.000 0.172 1.00 94.69 79 PRO A CA 1
ATOM 620 C C . PRO A 1 79 ? -8.446 -0.913 0.592 1.00 94.69 79 PRO A C 1
ATOM 622 O O . PRO A 1 79 ? -8.463 -0.499 1.749 1.00 94.69 79 PRO A O 1
ATOM 625 N N . LEU A 1 80 ? -7.574 -0.440 -0.311 1.00 91.81 80 LEU A N 1
ATOM 626 C CA . LEU A 1 80 ? -6.585 0.604 -0.005 1.00 91.81 80 LEU A CA 1
ATOM 627 C C . LEU A 1 80 ? -7.183 2.021 -0.039 1.00 91.81 80 LEU A C 1
ATOM 629 O O . LEU A 1 80 ? -6.526 2.974 0.369 1.00 91.81 80 LEU A O 1
ATOM 633 N N . GLY A 1 81 ? -8.419 2.177 -0.525 1.00 88.12 81 GLY A N 1
ATOM 634 C CA . GLY A 1 81 ? -9.183 3.429 -0.457 1.00 88.12 81 GLY A CA 1
ATOM 635 C C . GLY A 1 81 ? -8.762 4.523 -1.444 1.00 88.12 81 GLY A C 1
ATOM 636 O O . GLY A 1 81 ? -9.492 5.499 -1.598 1.00 88.12 81 GLY A O 1
ATOM 637 N N . VAL A 1 82 ? -7.638 4.359 -2.149 1.00 86.62 82 VAL A N 1
ATOM 638 C CA . VAL A 1 82 ? -7.180 5.286 -3.192 1.00 86.62 82 VAL A CA 1
ATOM 639 C C . VAL A 1 82 ? -6.823 4.520 -4.468 1.00 86.62 82 VAL A C 1
ATOM 641 O O . VAL A 1 82 ? -6.073 3.541 -4.382 1.00 86.62 82 VAL A O 1
ATOM 644 N N . PRO A 1 83 ? -7.309 4.949 -5.652 1.00 89.44 83 PRO A N 1
ATOM 645 C CA . PRO A 1 83 ? -6.985 4.312 -6.924 1.00 89.44 83 PRO A CA 1
ATOM 646 C C . PRO A 1 83 ? -5.517 4.557 -7.308 1.00 89.44 83 PRO A C 1
ATOM 648 O O . PRO A 1 83 ? -5.184 5.530 -7.980 1.00 89.44 83 PRO A O 1
ATOM 651 N N . ALA A 1 84 ? -4.634 3.656 -6.884 1.00 89.69 84 ALA A N 1
ATOM 652 C CA . ALA A 1 84 ? -3.187 3.781 -7.037 1.00 89.69 84 ALA A CA 1
ATOM 653 C C . ALA A 1 84 ? -2.585 2.755 -8.006 1.00 89.69 84 ALA A C 1
ATOM 655 O O . ALA A 1 84 ? -1.466 2.940 -8.461 1.00 89.69 84 ALA A O 1
ATOM 656 N N . SER A 1 85 ? -3.297 1.681 -8.368 1.00 92.44 85 SER A N 1
ATOM 657 C CA . SER A 1 85 ? -2.695 0.546 -9.095 1.00 92.44 85 SER A CA 1
ATOM 658 C C . SER A 1 85 ? -1.954 0.935 -10.391 1.00 92.44 85 SER A C 1
ATOM 660 O O . SER A 1 85 ? -0.851 0.449 -10.644 1.00 92.44 85 SER A O 1
ATOM 662 N N . ILE A 1 86 ? -2.526 1.829 -11.211 1.00 92.62 86 ILE A N 1
ATOM 663 C CA . ILE A 1 86 ? -1.909 2.243 -12.487 1.00 92.62 86 ILE A CA 1
ATOM 664 C C . ILE A 1 86 ? -0.820 3.283 -12.297 1.00 92.62 86 ILE A C 1
ATOM 666 O O . ILE A 1 86 ? 0.241 3.161 -12.907 1.00 92.62 86 ILE A O 1
ATOM 670 N N . THR A 1 87 ? -1.094 4.306 -11.490 1.00 89.69 87 THR A N 1
ATOM 671 C CA . THR A 1 87 ? -0.137 5.380 -11.221 1.00 89.69 87 THR A CA 1
ATOM 672 C C . THR A 1 87 ? 1.098 4.800 -10.556 1.00 89.69 87 THR A C 1
ATOM 674 O O . THR A 1 87 ? 2.197 5.000 -11.057 1.00 89.69 87 THR A O 1
ATOM 677 N N . PHE A 1 88 ? 0.915 3.970 -9.531 1.00 91.06 88 PHE A N 1
ATOM 678 C CA . PHE A 1 88 ? 1.999 3.261 -8.873 1.00 91.06 88 PHE A CA 1
ATOM 679 C C . PHE A 1 88 ? 2.818 2.429 -9.863 1.00 91.06 88 PHE A C 1
ATOM 681 O O . PHE A 1 88 ? 4.027 2.587 -9.911 1.00 91.06 88 PHE A O 1
ATOM 688 N N . LYS A 1 89 ? 2.189 1.638 -10.747 1.00 93.12 89 LYS A N 1
ATOM 689 C CA . LYS A 1 89 ? 2.933 0.899 -11.783 1.00 93.12 89 LYS A CA 1
ATOM 690 C C . LYS A 1 89 ? 3.772 1.805 -12.688 1.00 93.12 89 LYS A C 1
ATOM 692 O O . LYS A 1 89 ? 4.885 1.423 -13.030 1.00 93.12 89 LYS A O 1
ATOM 697 N N . LYS A 1 90 ? 3.253 2.966 -13.100 1.00 91.00 90 LYS A N 1
ATOM 698 C CA . LYS A 1 90 ? 4.008 3.924 -13.922 1.00 91.00 90 LYS A CA 1
ATOM 699 C C . LYS A 1 90 ? 5.231 4.439 -13.158 1.00 91.00 90 LYS A C 1
ATOM 701 O O . LYS A 1 90 ? 6.350 4.237 -13.616 1.00 91.00 90 LYS A O 1
ATOM 706 N N . TYR A 1 91 ? 5.006 5.061 -12.003 1.00 89.56 91 TYR A N 1
ATOM 707 C CA . TYR A 1 91 ? 6.059 5.750 -11.253 1.00 89.56 91 TYR A CA 1
ATOM 708 C C . TYR A 1 91 ? 7.077 4.792 -10.641 1.00 89.56 91 TYR A C 1
ATOM 710 O O . TYR A 1 91 ? 8.263 5.080 -10.645 1.00 89.56 91 TYR A O 1
ATOM 718 N N . HIS A 1 92 ? 6.650 3.603 -10.225 1.00 93.00 92 HIS A N 1
ATOM 719 C CA . HIS A 1 92 ? 7.550 2.564 -9.729 1.00 93.00 92 HIS A CA 1
ATOM 720 C C . HIS A 1 92 ? 8.525 2.063 -10.807 1.00 93.00 92 HIS A C 1
ATOM 722 O O . HIS A 1 92 ? 9.709 1.848 -10.557 1.00 93.00 92 HIS A O 1
ATOM 728 N N . LEU A 1 93 ? 8.051 1.907 -12.048 1.00 93.19 93 LEU A N 1
ATOM 729 C CA . LEU A 1 93 ? 8.924 1.546 -13.169 1.00 93.19 93 LEU A CA 1
ATOM 730 C C . LEU A 1 93 ? 9.845 2.705 -13.579 1.00 93.19 93 LEU A C 1
ATOM 732 O O . LEU A 1 93 ? 10.974 2.451 -13.997 1.00 93.19 93 LEU A O 1
ATOM 736 N N . GLU A 1 94 ? 9.387 3.955 -13.462 1.00 91.44 94 GLU A N 1
ATOM 737 C CA . GLU A 1 94 ? 10.232 5.143 -13.647 1.00 91.44 94 GLU A CA 1
ATOM 738 C C . GLU A 1 94 ? 11.330 5.213 -12.580 1.00 91.44 94 GLU A C 1
ATOM 740 O O . GLU A 1 94 ? 12.495 5.345 -12.950 1.00 91.44 94 GLU A O 1
ATOM 745 N N . HIS A 1 95 ? 10.992 5.005 -11.303 1.00 92.25 95 HIS A N 1
ATOM 746 C CA . HIS A 1 95 ? 11.942 4.902 -10.193 1.00 92.25 95 HIS A CA 1
ATOM 747 C C . HIS A 1 95 ? 13.034 3.870 -10.491 1.00 92.25 95 HIS A C 1
ATOM 749 O O . HIS A 1 95 ? 14.213 4.201 -10.502 1.00 92.25 95 HIS A O 1
ATOM 755 N N . HIS A 1 96 ? 12.671 2.635 -10.847 1.00 94.25 96 HIS A N 1
ATOM 756 C CA . HIS A 1 96 ? 13.679 1.621 -11.170 1.00 94.25 96 HIS A CA 1
ATOM 757 C C . HIS A 1 96 ? 14.521 1.948 -12.405 1.00 94.25 96 HIS A C 1
ATOM 759 O O . HIS A 1 96 ? 15.671 1.517 -12.500 1.00 94.25 96 HIS A O 1
ATOM 765 N N . ARG A 1 97 ? 13.959 2.675 -13.373 1.00 94.19 97 ARG A N 1
ATOM 766 C CA . ARG A 1 97 ? 14.675 3.069 -14.588 1.00 94.19 97 ARG A CA 1
ATOM 767 C C . ARG A 1 97 ? 15.653 4.218 -14.338 1.00 94.19 97 ARG A C 1
ATOM 769 O O . ARG A 1 97 ? 16.704 4.244 -14.973 1.00 94.19 97 ARG A O 1
ATOM 776 N N . PHE A 1 98 ? 15.303 5.148 -13.456 1.00 93.00 98 PHE A N 1
ATOM 777 C CA . PHE A 1 98 ? 16.038 6.387 -13.194 1.00 93.00 98 PHE A CA 1
ATOM 778 C C . PHE A 1 98 ? 16.457 6.515 -11.727 1.00 93.00 98 PHE A C 1
AT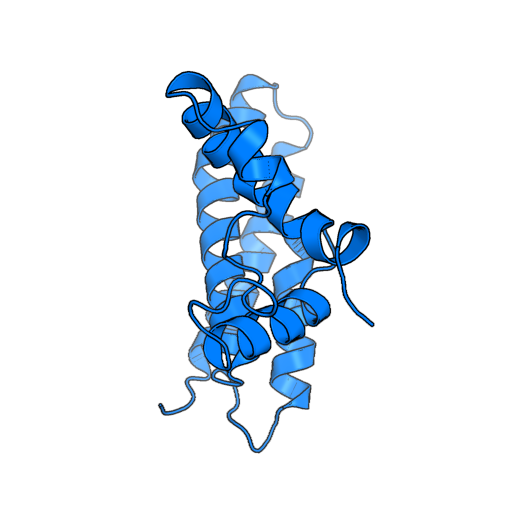OM 780 O O . PHE A 1 98 ? 16.511 7.613 -11.191 1.00 93.00 98 PHE A O 1
ATOM 787 N N . GLN A 1 99 ? 16.745 5.396 -11.068 1.00 92.94 99 GLN A N 1
ATOM 788 C CA . GLN A 1 99 ? 16.987 5.356 -9.629 1.00 92.94 99 GLN A CA 1
ATOM 789 C C . GLN A 1 99 ? 18.110 6.321 -9.218 1.00 92.94 99 GLN A C 1
ATOM 791 O O . GLN A 1 99 ? 19.233 6.219 -9.715 1.00 92.94 99 GLN A O 1
ATOM 796 N N . GLY A 1 100 ? 17.820 7.232 -8.290 1.00 90.06 100 GLY A N 1
ATOM 797 C CA . GLY A 1 100 ? 18.760 8.260 -7.839 1.00 90.06 100 GLY A CA 1
ATOM 798 C C . GLY A 1 100 ? 18.749 9.561 -8.655 1.00 90.06 100 GLY A C 1
ATOM 799 O O . GLY A 1 100 ? 19.481 10.485 -8.305 1.00 90.06 100 GLY A O 1
ATOM 800 N N . ASP A 1 101 ? 17.938 9.665 -9.710 1.00 90.75 101 ASP A N 1
ATOM 801 C CA . ASP A 1 101 ? 17.821 10.874 -10.530 1.00 90.75 101 ASP A CA 1
ATOM 802 C C . ASP A 1 101 ? 16.884 11.914 -9.891 1.00 90.75 101 ASP A C 1
ATOM 804 O O . ASP A 1 101 ? 15.700 11.659 -9.692 1.00 90.75 101 ASP A O 1
ATOM 808 N N . GLU A 1 102 ? 17.382 13.126 -9.625 1.00 85.06 102 GLU A N 1
ATOM 809 C CA . GLU A 1 102 ? 16.619 14.193 -8.946 1.00 85.06 102 GLU A CA 1
ATOM 810 C C . GLU A 1 102 ? 15.335 14.641 -9.673 1.00 85.06 102 GLU A C 1
ATOM 812 O O . GLU A 1 102 ? 14.494 15.329 -9.088 1.00 85.06 102 GLU A O 1
ATOM 817 N N . ILE A 1 103 ? 15.207 14.339 -10.966 1.00 82.12 103 ILE A N 1
ATOM 818 C CA . ILE A 1 103 ? 14.135 14.825 -11.836 1.00 82.12 103 ILE A CA 1
ATOM 819 C C . ILE A 1 103 ? 13.102 13.731 -12.097 1.00 82.12 103 ILE A C 1
ATOM 821 O O . ILE A 1 103 ? 11.908 14.049 -12.132 1.00 82.12 103 ILE A O 1
ATOM 825 N N . TYR A 1 104 ? 13.554 12.498 -12.334 1.00 83.56 104 TYR A N 1
ATOM 826 C CA . TYR A 1 104 ? 12.714 11.382 -12.776 1.00 83.56 104 TYR A CA 1
ATOM 827 C C . TYR A 1 104 ? 12.431 10.348 -11.687 1.00 83.56 104 TYR A C 1
ATOM 829 O O . TYR A 1 104 ? 11.420 9.653 -11.778 1.00 83.56 104 TYR A O 1
ATOM 837 N N . ASP A 1 105 ? 13.278 10.243 -10.663 1.00 89.19 105 ASP A N 1
ATOM 838 C CA . ASP A 1 105 ? 13.027 9.349 -9.542 1.00 89.19 105 ASP A CA 1
ATOM 839 C C . ASP A 1 105 ? 11.983 9.961 -8.600 1.00 89.19 105 ASP A C 1
ATOM 841 O O . ASP A 1 105 ? 12.256 10.888 -7.832 1.00 89.19 105 ASP A O 1
ATOM 845 N N . THR A 1 106 ? 10.765 9.425 -8.640 1.00 83.94 106 THR A N 1
ATOM 846 C CA . THR A 1 106 ? 9.671 9.904 -7.793 1.00 83.94 106 THR A CA 1
ATOM 847 C C . THR A 1 106 ? 9.835 9.597 -6.313 1.00 83.94 106 THR A C 1
ATOM 849 O O . THR A 1 106 ? 9.076 10.158 -5.519 1.00 83.94 106 THR A O 1
ATOM 852 N N . ASP A 1 107 ? 10.790 8.753 -5.927 1.00 87.31 107 ASP A N 1
ATOM 853 C CA . ASP A 1 107 ? 11.036 8.409 -4.526 1.00 87.31 107 ASP A CA 1
ATOM 854 C C . ASP A 1 107 ? 11.944 9.438 -3.838 1.00 87.31 107 ASP A C 1
ATOM 856 O O . ASP A 1 107 ? 11.924 9.576 -2.606 1.00 87.31 107 ASP A O 1
ATOM 860 N N . ILE A 1 108 ? 12.662 10.253 -4.619 1.00 88.75 108 ILE A N 1
ATOM 861 C CA . ILE A 1 108 ? 13.482 11.344 -4.097 1.00 88.75 108 ILE A CA 1
ATOM 862 C C . ILE A 1 108 ? 12.583 12.500 -3.631 1.00 88.75 108 ILE A C 1
ATOM 864 O O . ILE A 1 108 ? 11.690 12.940 -4.362 1.00 88.75 108 ILE A O 1
ATOM 868 N N . PRO A 1 109 ? 12.798 13.034 -2.412 1.00 88.69 109 PRO A N 1
ATOM 869 C CA . PRO A 1 109 ? 12.082 14.213 -1.953 1.00 88.69 109 PRO A CA 1
ATOM 870 C C . PRO A 1 109 ? 12.319 15.414 -2.871 1.00 88.69 109 PRO A C 1
ATOM 872 O O . PRO A 1 109 ? 13.451 15.769 -3.200 1.00 88.69 109 PRO A O 1
ATOM 875 N N . THR A 1 110 ? 11.241 16.099 -3.226 1.00 87.12 110 THR A N 1
ATOM 876 C CA . THR A 1 110 ? 11.296 17.355 -3.971 1.00 87.12 110 THR A CA 1
ATOM 877 C C . THR A 1 110 ? 11.997 18.443 -3.153 1.00 87.12 110 THR A C 1
ATOM 879 O O . THR A 1 110 ? 12.014 18.421 -1.920 1.00 87.12 110 THR A O 1
ATOM 882 N N . ARG A 1 111 ? 12.510 19.480 -3.826 1.00 87.75 111 ARG A N 1
ATOM 883 C CA . ARG A 1 111 ? 13.136 20.632 -3.148 1.00 87.75 111 ARG A CA 1
ATOM 884 C C . ARG A 1 111 ? 12.215 21.295 -2.118 1.00 87.75 111 ARG A C 1
ATOM 886 O O . ARG A 1 111 ? 12.691 21.727 -1.071 1.00 87.75 111 ARG A O 1
ATOM 893 N N . LEU A 1 112 ? 10.909 21.345 -2.394 1.00 86.44 112 LEU A N 1
ATOM 894 C CA . LEU A 1 112 ? 9.913 21.878 -1.463 1.00 86.44 112 LEU A CA 1
ATOM 895 C C . LEU A 1 112 ? 9.801 21.008 -0.205 1.00 86.44 112 LEU A C 1
ATOM 897 O O . LEU A 1 112 ? 9.796 21.532 0.902 1.00 86.44 112 LEU A O 1
ATOM 901 N N . GLU A 1 113 ? 9.750 19.686 -0.356 1.00 89.50 113 GLU A N 1
ATOM 902 C CA . GLU A 1 113 ? 9.680 18.762 0.781 1.00 89.50 113 GLU A CA 1
ATOM 903 C C . GLU A 1 113 ? 10.960 18.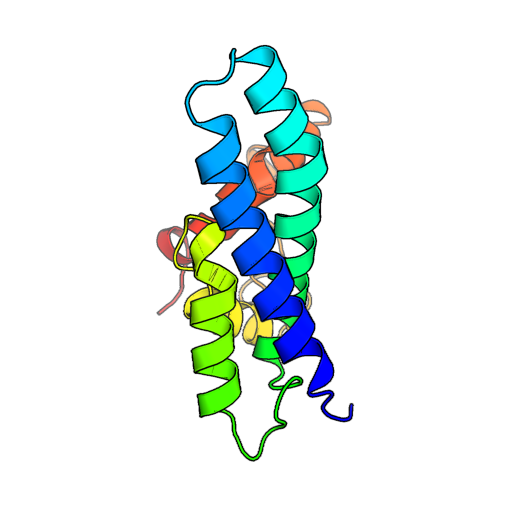798 1.616 1.00 89.50 113 GLU A C 1
ATOM 905 O O . GLU A 1 113 ? 10.885 18.814 2.841 1.00 89.50 113 GLU A O 1
ATOM 910 N N . VAL A 1 114 ? 12.132 18.887 0.980 1.00 90.25 114 VAL A N 1
ATOM 911 C CA . VAL A 1 114 ? 13.404 19.063 1.697 1.00 90.25 114 VAL A CA 1
ATOM 912 C C . VAL A 1 114 ? 13.392 20.362 2.500 1.00 90.25 114 VAL A C 1
ATOM 914 O O . VAL A 1 114 ? 13.790 20.365 3.663 1.00 90.25 114 VAL A O 1
ATOM 917 N N . PHE A 1 115 ? 12.897 21.455 1.915 1.00 90.94 115 PHE A N 1
ATOM 918 C CA . PHE A 1 115 ? 12.764 22.732 2.610 1.00 90.94 115 PHE A CA 1
ATOM 919 C C . PHE A 1 115 ? 11.806 22.634 3.813 1.00 90.94 115 PHE A C 1
ATOM 921 O O . PHE A 1 115 ? 12.177 23.030 4.919 1.00 90.94 115 PHE A O 1
ATOM 928 N N . LEU A 1 116 ? 10.620 22.042 3.626 1.00 89.75 116 LEU A N 1
ATOM 929 C CA . LEU A 1 116 ? 9.586 21.906 4.662 1.00 89.75 116 LEU A CA 1
ATOM 930 C C . LEU A 1 116 ? 9.960 20.915 5.779 1.00 89.75 116 LEU A C 1
ATOM 932 O O . LEU A 1 116 ? 9.609 21.131 6.939 1.00 89.75 116 LEU A O 1
ATOM 936 N N . PHE A 1 117 ? 10.680 19.838 5.456 1.00 93.25 117 PHE A N 1
ATOM 937 C CA . PHE A 1 117 ? 10.919 18.706 6.358 1.00 93.25 117 PHE A CA 1
ATOM 938 C C . PHE A 1 117 ? 12.404 18.482 6.702 1.00 93.25 117 PHE A C 1
ATOM 940 O O . PHE A 1 117 ? 12.805 17.380 7.076 1.00 93.25 117 PHE A O 1
ATOM 947 N N . SER A 1 118 ? 13.234 19.526 6.632 1.00 93.12 118 SER A N 1
ATOM 948 C CA . SER A 1 118 ? 14.681 19.448 6.912 1.00 93.12 118 SER A CA 1
ATOM 949 C C . SER A 1 118 ? 15.040 19.182 8.385 1.00 93.12 118 SER A C 1
ATOM 951 O O . SER A 1 118 ? 16.084 18.588 8.674 1.00 93.12 118 SER A O 1
ATOM 953 N N . SER A 1 119 ? 14.191 19.589 9.335 1.00 95.44 119 SER A N 1
ATOM 954 C CA . SER A 1 119 ? 14.442 19.439 10.778 1.00 95.44 119 SER A CA 1
ATOM 955 C C . SER A 1 119 ? 14.138 18.023 11.293 1.00 95.44 119 SER A C 1
ATOM 957 O O . SER A 1 119 ? 13.429 17.256 10.653 1.00 95.44 119 SER A O 1
ATOM 959 N N . ARG A 1 120 ? 14.624 17.659 12.492 1.00 95.25 120 ARG A N 1
ATOM 960 C CA . ARG A 1 120 ? 14.317 16.349 13.119 1.00 95.25 120 ARG A CA 1
ATOM 961 C C . ARG A 1 120 ? 12.809 16.104 13.266 1.00 95.25 120 ARG A C 1
ATOM 963 O O . ARG A 1 120 ? 12.333 15.019 12.951 1.00 95.25 120 ARG A O 1
ATOM 970 N N . ILE A 1 121 ? 12.071 17.124 13.704 1.00 95.50 121 ILE A N 1
ATOM 971 C CA . ILE A 1 121 ? 10.608 17.077 13.839 1.00 95.50 121 ILE A CA 1
ATOM 972 C C . ILE A 1 121 ? 9.949 17.055 12.453 1.00 95.50 121 ILE A C 1
ATOM 974 O O . ILE A 1 121 ? 9.011 16.297 12.232 1.00 95.50 121 ILE A O 1
ATOM 978 N N . GLY A 1 122 ? 10.481 17.822 11.497 1.00 94.19 122 GLY A N 1
ATOM 979 C CA . GLY A 1 122 ? 10.033 17.794 10.106 1.00 94.19 122 GLY A CA 1
ATOM 980 C C . GLY A 1 122 ? 10.128 16.393 9.504 1.00 94.19 122 GLY A C 1
ATOM 981 O O . GLY A 1 122 ? 9.139 15.881 8.996 1.00 94.19 122 GLY A O 1
ATOM 982 N N . LYS A 1 123 ? 11.271 15.718 9.656 1.00 93.94 123 LYS A N 1
ATOM 983 C CA . LYS A 1 123 ? 11.466 14.333 9.201 1.00 93.94 123 LYS A CA 1
ATOM 984 C C . LYS A 1 123 ? 10.488 13.355 9.853 1.00 93.94 123 LYS A C 1
ATOM 986 O O . LYS A 1 123 ? 10.008 12.450 9.180 1.00 93.94 123 LYS A O 1
ATOM 991 N N . PHE A 1 124 ? 10.160 13.539 11.133 1.00 94.94 124 PHE A N 1
ATOM 992 C CA . PHE A 1 124 ? 9.137 12.727 11.799 1.00 94.94 124 PHE A CA 1
ATOM 993 C C . PHE A 1 124 ? 7.765 12.881 11.126 1.00 94.94 124 PHE A C 1
ATOM 995 O O . PHE A 1 124 ? 7.150 11.882 10.756 1.00 94.94 124 PHE A O 1
ATOM 1002 N N . PHE A 1 125 ? 7.311 14.118 10.896 1.00 94.19 125 PHE A N 1
ATOM 1003 C CA . PHE A 1 125 ? 6.048 14.359 10.192 1.00 94.19 125 PHE A CA 1
ATOM 1004 C C . PHE A 1 125 ? 6.089 13.903 8.736 1.00 94.19 125 PHE A C 1
ATOM 1006 O O . PHE A 1 125 ? 5.091 13.393 8.236 1.00 94.19 125 PHE A O 1
ATOM 1013 N N . PHE A 1 126 ? 7.238 14.022 8.075 1.00 92.12 126 PHE A N 1
ATOM 1014 C CA . PHE A 1 126 ? 7.435 13.516 6.724 1.00 92.12 126 PHE A CA 1
ATOM 1015 C C . PHE A 1 126 ? 7.199 12.007 6.659 1.00 92.12 126 PHE A C 1
ATOM 1017 O O . PHE A 1 126 ? 6.407 11.559 5.841 1.00 92.12 126 PHE A O 1
ATOM 1024 N N . LEU A 1 127 ? 7.798 11.230 7.569 1.00 91.44 127 LEU A N 1
ATOM 1025 C CA . LEU A 1 127 ? 7.584 9.782 7.650 1.00 91.44 127 LEU A CA 1
ATOM 1026 C C . LEU A 1 127 ? 6.144 9.416 8.026 1.00 91.44 127 LEU A C 1
ATOM 1028 O O . LEU A 1 127 ? 5.600 8.451 7.501 1.00 91.44 127 LEU A O 1
ATOM 1032 N N . LEU A 1 128 ? 5.508 10.187 8.908 1.00 91.25 128 LEU A N 1
ATOM 1033 C CA . LEU A 1 128 ? 4.118 9.954 9.300 1.00 91.25 128 LEU A CA 1
ATOM 1034 C C . LEU A 1 128 ? 3.140 10.217 8.143 1.00 91.25 128 LEU A C 1
ATOM 1036 O O . LEU A 1 128 ? 2.145 9.511 7.993 1.00 91.25 128 LEU A O 1
ATOM 1040 N N . LEU A 1 129 ? 3.433 11.218 7.310 1.00 89.88 129 LEU A N 1
ATOM 1041 C CA . LEU A 1 129 ? 2.599 11.629 6.180 1.00 89.88 129 LEU A CA 1
ATOM 1042 C C . LEU A 1 129 ? 3.019 10.995 4.847 1.00 89.88 129 LEU A C 1
ATOM 1044 O O . LEU A 1 129 ? 2.336 11.204 3.845 1.00 89.88 129 LEU A O 1
ATOM 1048 N N . MET A 1 130 ? 4.094 10.203 4.828 1.00 87.19 130 MET A N 1
ATOM 1049 C CA . MET A 1 130 ? 4.657 9.546 3.641 1.00 87.19 130 MET A CA 1
ATOM 1050 C C . MET A 1 130 ? 3.603 8.898 2.736 1.00 87.19 130 MET A C 1
ATOM 1052 O O . MET A 1 130 ? 3.590 9.228 1.550 1.00 87.19 130 MET A O 1
ATOM 1056 N N . PRO A 1 131 ? 2.672 8.062 3.247 1.00 82.69 131 PRO A N 1
ATOM 1057 C CA . PRO A 1 131 ? 1.648 7.447 2.404 1.00 82.69 131 PRO A CA 1
ATOM 1058 C C . PRO A 1 131 ? 0.790 8.473 1.652 1.00 82.69 131 PRO A C 1
ATOM 1060 O O . PRO A 1 131 ? 0.464 8.268 0.485 1.00 82.69 131 PRO A O 1
ATOM 1063 N N . PHE A 1 132 ? 0.461 9.602 2.287 1.00 82.88 132 PHE A N 1
ATOM 1064 C CA . PHE A 1 132 ? -0.309 10.678 1.661 1.00 82.88 132 PHE A CA 1
ATOM 1065 C C . PHE A 1 132 ? 0.535 11.444 0.647 1.00 82.88 132 PHE A C 1
ATOM 1067 O O . PHE A 1 132 ? 0.106 11.639 -0.487 1.00 82.88 132 PHE A O 1
ATOM 1074 N N . ILE A 1 133 ? 1.752 11.834 1.034 1.00 84.00 133 ILE A N 1
ATOM 1075 C CA . ILE A 1 133 ? 2.677 12.568 0.168 1.00 84.00 133 ILE A CA 1
ATOM 1076 C C . ILE A 1 133 ? 2.923 11.781 -1.124 1.00 84.00 133 ILE A C 1
ATOM 1078 O O . ILE A 1 133 ? 2.715 12.318 -2.207 1.00 84.00 133 ILE A O 1
ATOM 1082 N N . TYR A 1 134 ? 3.265 10.494 -1.025 1.00 79.88 134 TYR A N 1
ATOM 1083 C CA . TYR A 1 134 ? 3.521 9.630 -2.183 1.00 79.88 134 TYR A CA 1
ATOM 1084 C C . TYR A 1 134 ? 2.288 9.434 -3.063 1.00 79.88 134 TYR A C 1
ATOM 1086 O O . TYR A 1 134 ? 2.394 9.427 -4.286 1.00 79.88 134 TYR A O 1
ATOM 1094 N N . THR A 1 135 ? 1.108 9.321 -2.454 1.00 77.81 135 THR A N 1
ATOM 1095 C CA . THR A 1 135 ? -0.149 9.157 -3.191 1.00 77.81 135 THR A CA 1
ATOM 1096 C C . THR A 1 135 ? -0.475 10.381 -4.052 1.00 77.81 135 THR A C 1
ATOM 1098 O O . THR A 1 135 ? -0.916 10.234 -5.192 1.00 77.81 135 THR A O 1
ATOM 1101 N N . PHE A 1 136 ? -0.252 11.592 -3.532 1.00 76.00 136 PHE A N 1
ATOM 1102 C CA . PHE A 1 136 ? -0.605 12.836 -4.226 1.00 76.00 136 PHE A CA 1
ATOM 1103 C C . PHE A 1 136 ? 0.534 13.440 -5.054 1.00 76.00 136 PHE A C 1
ATOM 1105 O O . PHE A 1 136 ? 0.264 14.223 -5.965 1.00 76.00 136 PHE A O 1
ATOM 1112 N N . ARG A 1 137 ? 1.794 13.073 -4.793 1.00 76.50 137 ARG A N 1
ATOM 1113 C CA . ARG A 1 137 ? 2.980 13.592 -5.497 1.00 76.50 137 ARG A CA 1
ATOM 1114 C C . ARG A 1 137 ? 2.859 13.489 -7.027 1.00 76.50 137 ARG A C 1
ATOM 1116 O O . ARG A 1 137 ? 3.065 14.511 -7.681 1.00 76.50 137 ARG A O 1
ATOM 1123 N N . PRO A 1 138 ? 2.417 12.359 -7.610 1.00 66.88 138 PRO A N 1
ATOM 1124 C CA . PRO A 1 138 ? 2.063 12.268 -9.024 1.00 66.88 138 PRO A CA 1
ATOM 1125 C C . PRO A 1 138 ? 1.090 13.318 -9.563 1.00 66.88 138 PRO A C 1
ATOM 1127 O O . PRO A 1 138 ? 1.230 13.750 -10.698 1.00 66.88 138 PRO A O 1
ATOM 1130 N N . GLY A 1 139 ? 0.079 13.712 -8.789 1.00 64.44 139 GLY A N 1
ATOM 1131 C CA . GLY A 1 139 ? -0.936 14.670 -9.237 1.00 64.44 139 GLY A CA 1
ATOM 1132 C C . GLY A 1 139 ? -0.483 16.126 -9.126 1.00 64.44 139 GLY A C 1
ATOM 1133 O O . GLY A 1 139 ? -0.976 16.974 -9.861 1.00 64.44 139 GLY A O 1
ATOM 1134 N N . ILE A 1 140 ? 0.455 16.413 -8.219 1.00 63.88 140 ILE A N 1
ATOM 1135 C CA . ILE A 1 140 ? 0.953 17.769 -7.943 1.00 63.88 140 ILE A CA 1
ATOM 1136 C C . ILE A 1 140 ? 2.207 18.079 -8.773 1.00 63.88 140 ILE A C 1
ATOM 1138 O O . ILE A 1 140 ? 2.386 19.203 -9.234 1.00 63.88 140 ILE A O 1
ATOM 1142 N N . PHE A 1 141 ? 3.067 17.080 -8.978 1.00 60.00 141 PHE A N 1
ATOM 1143 C CA . PHE A 1 141 ? 4.368 17.229 -9.638 1.00 60.00 141 PHE A CA 1
ATOM 1144 C C . PHE A 1 141 ? 4.542 16.304 -10.847 1.00 60.00 141 PHE A C 1
ATOM 1146 O O . PHE A 1 141 ? 5.639 16.225 -11.402 1.00 60.00 141 PHE A O 1
ATOM 1153 N N . GLY A 1 142 ? 3.489 15.586 -11.252 1.00 55.12 142 GLY A N 1
ATOM 1154 C CA . GLY A 1 142 ? 3.529 14.679 -12.391 1.00 55.12 142 GLY A CA 1
ATOM 1155 C C . GLY A 1 142 ? 3.893 15.424 -13.659 1.00 55.12 142 GLY A C 1
ATOM 1156 O O . GLY A 1 142 ? 3.124 16.243 -14.156 1.00 55.12 142 GLY A O 1
ATOM 1157 N N . LYS A 1 143 ? 5.070 15.121 -14.196 1.00 54.94 143 LYS A N 1
ATOM 1158 C CA . LYS A 1 143 ? 5.461 15.576 -15.524 1.00 54.94 143 LYS A CA 1
ATOM 1159 C C . LYS A 1 143 ? 4.751 14.679 -16.539 1.00 54.94 143 LYS A C 1
ATOM 1161 O O . LYS A 1 143 ? 4.879 13.452 -16.478 1.00 54.94 143 LYS A O 1
ATOM 1166 N N . SER A 1 144 ? 3.914 15.304 -17.368 1.00 50.75 144 SER A N 1
ATOM 1167 C CA . SER A 1 144 ? 3.219 14.687 -18.505 1.00 50.75 144 SER A CA 1
ATOM 1168 C C . SER A 1 144 ? 4.191 14.378 -19.629 1.00 50.75 144 SER A C 1
ATOM 1170 O O . SER A 1 144 ? 4.953 15.314 -19.966 1.00 50.75 144 SER A O 1
#

Radius of gyration: 17.15 Å; chains: 1; bounding box: 39×41×42 Å